Protein AF-A0AAW8KJN1-F1 (afdb_monomer_lite)

Radius of gyration: 13.61 Å; chains: 1; bounding box: 34×28×30 Å

Secondary structure (DSSP, 8-state):
-HHHHHTT---SS-------S-HHHHHHHHHHHTS-TT--EEHHHHHHHHHHH-TT----HHHHHHHHHHHHHHHHH-TTTTTS-GGGEES---

Structure (mmCIF, N/CA/C/O backbone):
data_AF-A0AAW8KJN1-F1
#
_entry.id   AF-A0AAW8KJN1-F1
#
loop_
_atom_site.group_PDB
_atom_site.id
_atom_site.type_symbol
_atom_site.label_atom_id
_atom_site.label_alt_id
_atom_site.label_comp_id
_atom_site.label_asym_id
_atom_site.label_entity_id
_atom_site.label_seq_id
_atom_site.pdbx_PDB_ins_code
_atom_site.Cartn_x
_atom_site.Cartn_y
_atom_site.Cartn_z
_atom_site.occupancy
_atom_site.B_iso_or_equiv
_atom_site.auth_seq_id
_atom_site.auth_comp_id
_atom_site.auth_asym_id
_atom_site.auth_atom_id
_atom_site.pdbx_PDB_model_num
ATOM 1 N N . TRP A 1 1 ? 12.777 -10.144 -8.164 1.00 92.44 1 TRP A N 1
ATOM 2 C CA . TRP A 1 1 ? 11.766 -9.080 -8.021 1.00 92.44 1 TRP A CA 1
ATOM 3 C C . TRP A 1 1 ? 12.288 -7.732 -8.510 1.00 92.44 1 TRP A C 1
ATOM 5 O O . TRP A 1 1 ? 11.880 -7.312 -9.584 1.00 92.44 1 TRP A O 1
ATOM 15 N N . LEU A 1 2 ? 13.244 -7.101 -7.807 1.00 94.50 2 LEU A N 1
ATOM 16 C CA . LEU A 1 2 ? 13.726 -5.744 -8.133 1.00 94.50 2 LEU A CA 1
ATOM 17 C C . LEU A 1 2 ? 14.310 -5.616 -9.546 1.00 94.50 2 LEU A C 1
ATOM 19 O O . LEU A 1 2 ? 14.035 -4.634 -10.221 1.00 94.50 2 LEU A O 1
ATOM 23 N N . ASN A 1 3 ? 15.011 -6.638 -10.047 1.00 95.88 3 ASN A N 1
ATOM 24 C CA . ASN A 1 3 ? 15.498 -6.637 -11.433 1.00 95.88 3 ASN A CA 1
ATOM 25 C C . ASN A 1 3 ? 14.364 -6.510 -12.464 1.00 95.88 3 ASN A C 1
ATOM 27 O O . ASN A 1 3 ? 14.540 -5.852 -13.480 1.00 95.88 3 ASN A O 1
ATOM 31 N N . ALA A 1 4 ? 13.202 -7.129 -12.219 1.00 94.94 4 ALA A N 1
ATOM 32 C CA . ALA A 1 4 ? 12.048 -6.986 -13.105 1.00 94.94 4 ALA A CA 1
ATOM 33 C C . ALA A 1 4 ? 11.462 -5.572 -13.001 1.00 94.94 4 ALA A C 1
ATOM 35 O O . ALA A 1 4 ? 11.269 -4.930 -14.029 1.00 94.94 4 ALA A O 1
ATOM 36 N N . TYR A 1 5 ? 11.288 -5.074 -11.770 1.00 95.06 5 TYR A N 1
ATOM 37 C CA . TYR A 1 5 ? 10.801 -3.721 -11.491 1.00 95.06 5 TYR A CA 1
ATOM 38 C C . TYR A 1 5 ? 11.638 -2.648 -12.206 1.00 95.06 5 TYR A C 1
ATOM 40 O O . TYR A 1 5 ? 11.101 -1.862 -12.981 1.00 95.06 5 TYR A O 1
ATOM 48 N N . PHE A 1 6 ? 12.963 -2.656 -12.014 1.00 95.81 6 PHE A N 1
ATOM 49 C CA . PHE A 1 6 ? 13.868 -1.683 -12.639 1.00 95.81 6 PHE A CA 1
ATOM 50 C C . PHE A 1 6 ? 14.036 -1.886 -14.149 1.00 95.81 6 PHE A C 1
ATOM 52 O O . PHE A 1 6 ? 14.404 -0.952 -14.850 1.00 95.81 6 PHE A O 1
ATOM 59 N N . ALA A 1 7 ? 13.709 -3.071 -14.670 1.00 96.31 7 ALA A N 1
ATOM 60 C CA . ALA A 1 7 ? 13.595 -3.311 -16.107 1.00 96.31 7 ALA A CA 1
ATOM 61 C C . ALA A 1 7 ? 12.235 -2.871 -16.689 1.00 96.31 7 ALA A C 1
ATOM 63 O O . ALA A 1 7 ? 11.934 -3.215 -17.831 1.00 96.31 7 ALA A O 1
ATOM 64 N N . GLY A 1 8 ? 11.387 -2.185 -15.912 1.00 94.56 8 GLY A N 1
ATOM 65 C CA . GLY A 1 8 ? 10.068 -1.721 -16.350 1.00 94.56 8 GLY A CA 1
ATOM 66 C C . GLY A 1 8 ? 9.036 -2.836 -16.533 1.00 94.56 8 GLY A C 1
ATOM 67 O O . GLY A 1 8 ? 8.033 -2.638 -17.212 1.00 94.56 8 GLY A O 1
ATOM 68 N N . ARG A 1 9 ? 9.271 -4.021 -15.957 1.00 95.25 9 ARG A N 1
ATOM 69 C CA . ARG A 1 9 ? 8.382 -5.184 -16.075 1.00 95.25 9 ARG A CA 1
ATOM 70 C C . ARG A 1 9 ? 7.616 -5.427 -14.771 1.00 95.25 9 ARG A C 1
ATOM 72 O O . ARG A 1 9 ? 8.213 -5.313 -13.697 1.00 95.25 9 ARG A O 1
ATOM 79 N N . PRO A 1 10 ? 6.334 -5.830 -14.842 1.00 92.88 10 PRO A N 1
ATOM 80 C CA . PRO A 1 10 ? 5.559 -6.161 -13.655 1.00 92.88 10 PRO A CA 1
ATOM 81 C C . PRO A 1 10 ? 6.190 -7.363 -12.930 1.00 92.88 10 PRO A C 1
ATOM 83 O O . PRO A 1 10 ? 6.414 -8.410 -13.546 1.00 92.88 10 PRO A O 1
ATOM 86 N N . PRO A 1 11 ? 6.509 -7.242 -11.631 1.00 92.62 11 PRO A N 1
ATOM 87 C CA . PRO A 1 11 ? 6.982 -8.374 -1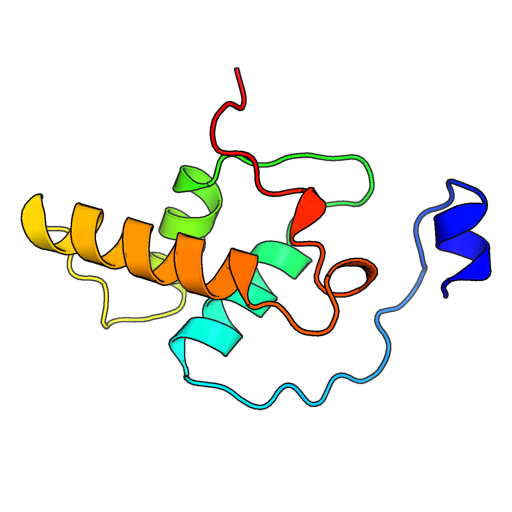0.845 1.00 92.62 11 PRO A CA 1
ATOM 88 C C . PRO A 1 11 ? 5.895 -9.450 -10.696 1.00 92.62 11 PRO A C 1
ATOM 90 O O . PRO A 1 11 ? 4.727 -9.132 -10.506 1.00 92.62 11 PRO A O 1
ATOM 93 N N . LEU A 1 12 ? 6.284 -10.726 -10.754 1.00 90.31 12 LEU A N 1
ATOM 94 C CA . LEU A 1 12 ? 5.348 -11.866 -10.786 1.00 90.31 12 LEU A CA 1
ATOM 95 C C . LEU A 1 12 ? 4.897 -12.375 -9.405 1.00 90.31 12 LEU A C 1
ATOM 97 O O . LEU A 1 12 ? 4.066 -13.269 -9.316 1.00 90.31 12 LEU A O 1
ATOM 101 N N . TRP A 1 13 ? 5.481 -11.861 -8.330 1.00 91.25 13 TRP A N 1
ATOM 102 C CA . TRP A 1 13 ? 5.196 -12.251 -6.947 1.00 91.25 13 TRP A CA 1
ATOM 103 C C . TRP A 1 13 ? 5.437 -11.050 -6.042 1.00 91.25 13 TRP A C 1
ATOM 105 O O . TRP A 1 13 ? 6.100 -10.110 -6.464 1.00 91.25 13 TRP A O 1
ATOM 115 N N . ILE A 1 14 ? 4.947 -11.070 -4.808 1.00 89.88 14 ILE A N 1
ATOM 116 C CA . ILE A 1 14 ? 5.327 -10.106 -3.767 1.00 89.88 14 ILE A CA 1
ATOM 117 C C . ILE A 1 14 ? 6.197 -10.878 -2.767 1.00 89.88 14 ILE A C 1
ATOM 119 O O . ILE A 1 14 ? 5.801 -11.978 -2.374 1.00 89.88 14 ILE A O 1
ATOM 123 N N . PRO A 1 15 ? 7.401 -10.396 -2.402 1.00 91.56 15 PRO A N 1
ATOM 124 C CA . PRO A 1 15 ? 8.213 -11.055 -1.384 1.00 91.56 15 PRO A CA 1
ATOM 125 C C . PRO A 1 15 ? 7.436 -11.228 -0.081 1.00 91.56 15 PRO A C 1
ATOM 127 O O . PRO A 1 15 ? 6.610 -10.371 0.213 1.00 91.56 15 PRO A O 1
ATOM 130 N N . PRO A 1 16 ? 7.687 -12.282 0.716 1.00 91.12 16 PRO A N 1
ATOM 131 C CA . PRO A 1 16 ? 7.116 -12.367 2.054 1.00 91.12 16 PRO A CA 1
ATOM 132 C C . PRO A 1 16 ? 7.445 -11.092 2.837 1.00 91.12 16 PRO A C 1
ATOM 134 O O . PRO A 1 16 ? 8.614 -10.718 2.949 1.00 91.12 16 PRO A O 1
ATOM 137 N N . LEU A 1 17 ? 6.413 -10.408 3.327 1.00 89.00 17 LEU A N 1
ATOM 138 C CA . LEU A 1 17 ? 6.548 -9.159 4.065 1.00 89.00 17 LEU A CA 1
ATOM 139 C C . LEU A 1 17 ? 6.223 -9.401 5.533 1.00 89.00 17 LEU A C 1
ATOM 141 O O . LEU A 1 17 ? 5.169 -9.941 5.862 1.00 89.00 17 LEU A O 1
ATOM 145 N N . HIS A 1 18 ? 7.116 -8.946 6.404 1.00 89.19 18 HIS A N 1
ATOM 146 C CA . HIS A 1 18 ? 6.811 -8.716 7.806 1.00 89.19 18 HIS A CA 1
ATOM 147 C C . HIS A 1 18 ? 6.928 -7.214 8.041 1.00 89.19 18 HIS A C 1
ATOM 149 O O . HIS A 1 18 ? 8.029 -6.667 8.008 1.00 89.19 18 HIS A O 1
ATOM 155 N N . LEU A 1 19 ? 5.784 -6.543 8.157 1.00 86.94 19 LEU A N 1
ATOM 156 C CA . LEU A 1 19 ? 5.720 -5.108 8.405 1.00 86.94 19 LEU A CA 1
ATOM 157 C C . LEU A 1 19 ? 5.278 -4.904 9.845 1.00 86.94 19 LEU A C 1
ATOM 159 O O . LEU A 1 19 ? 4.150 -5.246 10.197 1.00 86.94 19 LEU A O 1
ATOM 163 N N . ASP A 1 20 ? 6.155 -4.333 10.659 1.00 88.75 20 ASP A N 1
ATOM 164 C CA . ASP A 1 20 ? 5.779 -3.853 11.982 1.00 88.75 20 ASP A CA 1
ATOM 165 C C . ASP A 1 20 ? 4.922 -2.592 11.841 1.00 88.75 20 ASP A C 1
ATOM 167 O O . ASP A 1 20 ? 5.214 -1.713 11.024 1.00 88.75 20 ASP A O 1
ATOM 171 N N . GLY A 1 21 ? 3.860 -2.481 12.634 1.00 88.06 21 GLY A N 1
ATOM 172 C CA . GLY A 1 21 ? 2.978 -1.322 12.567 1.00 88.06 21 GLY A CA 1
ATOM 173 C C . GLY A 1 21 ? 1.648 -1.516 13.273 1.00 88.06 21 GLY A C 1
ATOM 174 O O . GLY A 1 21 ? 1.363 -2.566 13.847 1.00 88.06 21 GLY A O 1
ATOM 175 N N . SER A 1 22 ? 0.845 -0.458 13.233 1.00 91.56 22 SER A N 1
ATOM 176 C CA . SER A 1 22 ? -0.543 -0.486 13.689 1.00 91.56 22 SER A CA 1
ATOM 177 C C . SER A 1 22 ? -1.453 -1.211 12.690 1.00 91.56 22 SER A C 1
ATOM 179 O O . SER A 1 22 ? -1.095 -1.381 11.524 1.00 91.56 22 SER A O 1
ATOM 181 N N . GLU A 1 23 ? -2.676 -1.555 13.107 1.00 91.06 23 GLU A N 1
ATOM 182 C CA . GLU A 1 23 ? -3.704 -2.091 12.195 1.00 91.06 23 GLU A CA 1
ATOM 183 C C . GLU A 1 23 ? -3.971 -1.155 11.005 1.00 91.06 23 GLU A C 1
ATOM 185 O O . GLU A 1 23 ? -4.185 -1.614 9.883 1.00 91.06 23 GLU A O 1
ATOM 190 N N . LEU A 1 24 ? -3.896 0.165 11.223 1.00 91.81 24 LEU A N 1
ATOM 191 C CA . LEU A 1 24 ? -3.992 1.151 10.149 1.00 91.81 24 LEU A CA 1
ATOM 192 C C . LEU A 1 24 ? -2.827 1.013 9.161 1.00 91.81 24 LEU A C 1
ATOM 194 O O . LEU A 1 24 ? -3.056 1.030 7.956 1.00 91.81 24 LEU A O 1
ATOM 198 N N . ASP A 1 25 ? -1.592 0.868 9.649 1.00 93.19 25 ASP A N 1
ATOM 199 C CA . ASP A 1 25 ? -0.418 0.724 8.779 1.00 93.19 25 ASP A CA 1
ATOM 200 C C . ASP A 1 25 ? -0.519 -0.545 7.914 1.00 93.19 25 ASP A C 1
ATOM 202 O O . ASP A 1 25 ? -0.158 -0.535 6.731 1.00 93.19 25 ASP A O 1
ATOM 206 N N . HIS A 1 26 ? -1.076 -1.629 8.467 1.00 92.62 26 HIS A N 1
ATOM 207 C CA . HIS A 1 26 ? -1.372 -2.846 7.709 1.00 92.62 26 HIS A CA 1
ATOM 208 C C . HIS A 1 26 ? -2.472 -2.628 6.672 1.00 92.62 26 HIS A C 1
ATOM 210 O O . HIS A 1 26 ? -2.274 -2.984 5.510 1.00 92.62 26 HIS A O 1
ATOM 216 N N . ALA A 1 27 ? -3.587 -1.996 7.042 1.00 94.12 27 ALA A N 1
ATOM 217 C CA . ALA A 1 27 ? -4.676 -1.702 6.110 1.00 94.12 27 ALA A CA 1
ATOM 218 C C . ALA A 1 27 ? -4.217 -0.799 4.952 1.00 94.12 27 ALA A C 1
ATOM 220 O O . ALA A 1 27 ? -4.541 -1.060 3.794 1.00 94.12 27 ALA A O 1
ATOM 221 N N . VAL A 1 28 ? -3.405 0.223 5.242 1.00 95.19 28 VAL A N 1
ATOM 222 C CA . VAL A 1 28 ? -2.790 1.092 4.227 1.00 95.19 28 VAL A CA 1
ATOM 223 C C . VAL A 1 28 ? -1.871 0.283 3.316 1.00 95.19 28 VAL A C 1
ATOM 225 O O . VAL A 1 28 ? -1.951 0.413 2.096 1.00 95.19 28 VAL A O 1
ATOM 228 N N . SER A 1 29 ? -1.037 -0.597 3.876 1.00 95.00 29 SER A N 1
ATOM 229 C CA . SER A 1 29 ? -0.143 -1.449 3.083 1.00 95.00 29 SER A CA 1
ATOM 230 C C . SER A 1 29 ? -0.914 -2.365 2.128 1.00 95.00 29 SER A C 1
ATOM 232 O O . SER A 1 29 ? -0.546 -2.469 0.958 1.00 95.00 29 SER A O 1
ATOM 234 N N . VAL A 1 30 ? -2.008 -2.978 2.592 1.00 94.56 30 VAL A N 1
ATOM 235 C CA . VAL A 1 30 ? -2.901 -3.797 1.755 1.00 94.56 30 VAL A CA 1
ATOM 236 C C . VAL A 1 30 ? -3.522 -2.951 0.642 1.00 94.56 30 VAL A C 1
ATOM 238 O O . VAL A 1 30 ? -3.400 -3.305 -0.529 1.00 94.56 30 VAL A O 1
ATOM 241 N N . ALA A 1 31 ? -4.093 -1.790 0.974 1.00 95.75 31 ALA A N 1
ATOM 242 C CA . ALA A 1 31 ? -4.716 -0.900 -0.005 1.00 95.75 31 ALA A CA 1
ATOM 243 C C . ALA A 1 31 ? -3.730 -0.394 -1.079 1.00 95.75 31 ALA A C 1
ATOM 245 O O . ALA A 1 31 ? -4.111 -0.240 -2.244 1.00 95.75 31 ALA A O 1
ATOM 246 N N . LEU A 1 32 ? -2.465 -0.154 -0.711 1.00 96.50 32 LEU A N 1
ATOM 247 C CA . LEU A 1 32 ? -1.397 0.213 -1.647 1.00 96.50 32 LEU A CA 1
ATOM 248 C C . LEU A 1 32 ? -1.003 -0.956 -2.558 1.00 96.50 32 LEU A C 1
ATOM 250 O O . LEU A 1 32 ? -0.799 -0.752 -3.753 1.00 96.50 32 LEU A O 1
ATOM 254 N N . LEU A 1 33 ? -0.901 -2.180 -2.028 1.00 95.31 33 LEU A N 1
ATOM 255 C CA . LEU A 1 33 ? -0.560 -3.375 -2.814 1.00 95.31 33 LEU A CA 1
ATOM 256 C C . LEU A 1 33 ? -1.613 -3.709 -3.882 1.00 95.31 33 LEU A C 1
ATOM 258 O O . LEU A 1 33 ? -1.279 -4.315 -4.899 1.00 95.31 33 LEU A O 1
ATOM 262 N N . GLU A 1 34 ? -2.854 -3.264 -3.691 1.00 94.75 34 GLU A N 1
ATOM 263 C CA . GLU A 1 34 ? -3.916 -3.362 -4.694 1.00 94.75 34 GLU A CA 1
ATOM 264 C C . GLU A 1 34 ? -3.750 -2.381 -5.867 1.00 94.75 34 GLU A C 1
ATOM 266 O O . GLU A 1 34 ? -4.463 -2.507 -6.863 1.00 94.75 34 GLU A O 1
ATOM 271 N N . ILE A 1 35 ? -2.858 -1.384 -5.787 1.00 95.56 35 ILE A N 1
ATOM 272 C CA . ILE A 1 35 ? -2.608 -0.459 -6.901 1.00 95.56 35 ILE A CA 1
ATOM 273 C C . ILE A 1 35 ? -1.751 -1.173 -7.964 1.00 95.56 35 ILE A C 1
ATOM 275 O O . ILE A 1 35 ? -0.575 -1.471 -7.703 1.00 95.56 35 ILE A O 1
ATOM 279 N N . PRO A 1 36 ? -2.279 -1.423 -9.181 1.00 93.94 36 PRO A N 1
ATOM 280 C CA . PRO A 1 36 ? -1.568 -2.194 -10.198 1.00 93.94 36 PRO A CA 1
ATOM 281 C C . PRO A 1 36 ? -0.222 -1.584 -10.601 1.00 93.94 36 PRO A C 1
ATOM 283 O O . PRO A 1 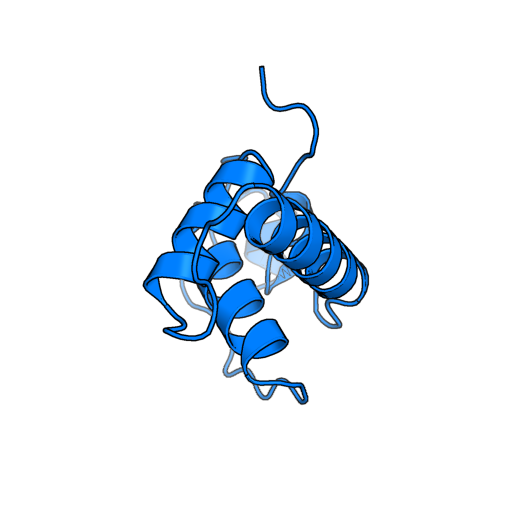36 ? 0.009 -0.377 -10.496 1.00 93.94 36 PRO A O 1
ATOM 286 N N . PHE A 1 37 ? 0.688 -2.422 -11.104 1.00 94.25 37 PHE A N 1
ATOM 287 C CA . PHE A 1 37 ? 1.956 -1.948 -11.659 1.00 94.25 37 PHE A CA 1
ATOM 288 C C . PHE A 1 37 ? 1.717 -0.979 -12.824 1.00 94.25 37 PHE A C 1
ATOM 290 O O . PHE A 1 37 ? 0.982 -1.297 -13.753 1.00 94.25 37 PHE A O 1
ATOM 297 N N . GLY A 1 38 ? 2.350 0.196 -12.766 1.00 92.56 38 GLY A N 1
ATOM 298 C CA . GLY A 1 38 ? 2.201 1.254 -13.771 1.00 92.56 38 GLY A CA 1
ATOM 299 C C . GLY A 1 38 ? 0.958 2.136 -13.604 1.00 92.56 38 GLY A C 1
ATOM 300 O O . GLY A 1 38 ? 0.848 3.133 -14.311 1.00 92.56 38 GLY A O 1
ATOM 301 N N . ALA A 1 39 ? 0.058 1.816 -12.670 1.00 94.12 39 ALA A N 1
ATOM 302 C CA . ALA A 1 39 ? -1.103 2.641 -12.350 1.00 94.12 39 ALA A CA 1
ATOM 303 C C . ALA A 1 39 ? -0.825 3.577 -11.163 1.00 94.12 39 ALA A C 1
ATOM 305 O O . ALA A 1 39 ? 0.054 3.317 -10.339 1.00 94.12 39 ALA A O 1
ATOM 306 N N . ARG A 1 40 ? -1.613 4.650 -11.072 1.00 95.81 40 ARG A N 1
ATOM 307 C CA . ARG A 1 40 ? -1.668 5.573 -9.932 1.00 95.81 40 ARG A CA 1
ATOM 308 C C . ARG A 1 40 ? -3.071 5.575 -9.344 1.00 95.81 40 ARG A C 1
ATOM 310 O O . ARG A 1 40 ? -4.031 5.251 -10.042 1.00 95.81 40 ARG A O 1
ATOM 317 N N . ALA A 1 41 ? -3.183 5.934 -8.075 1.00 95.69 41 ALA A N 1
ATOM 318 C CA . ALA A 1 41 ? -4.454 6.124 -7.397 1.00 95.69 41 ALA A CA 1
ATOM 319 C C . ALA A 1 41 ? -4.425 7.414 -6.575 1.00 95.69 41 ALA A C 1
ATOM 321 O O . ALA A 1 41 ? -3.403 7.750 -5.977 1.00 95.69 41 ALA A O 1
ATOM 322 N N . ALA A 1 42 ? -5.562 8.107 -6.520 1.00 95.50 42 ALA A N 1
ATOM 323 C CA . ALA A 1 42 ? -5.736 9.227 -5.606 1.00 95.50 42 ALA A C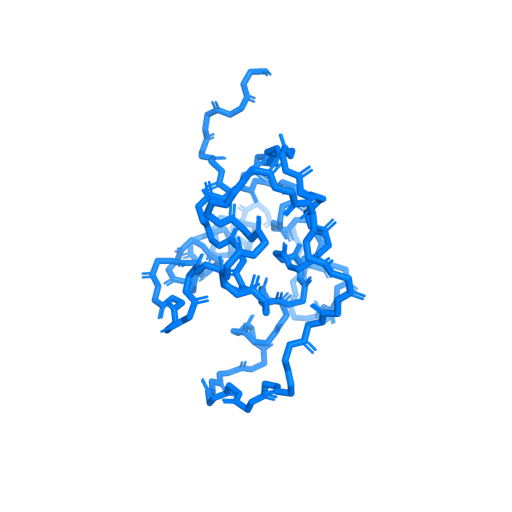A 1
ATOM 324 C C . ALA A 1 42 ? -5.632 8.740 -4.154 1.00 95.50 42 ALA A C 1
ATOM 326 O O . ALA A 1 42 ? -6.141 7.663 -3.820 1.00 95.50 42 ALA A O 1
ATOM 327 N N . VAL A 1 43 ? -5.055 9.557 -3.272 1.00 94.31 43 VAL A N 1
ATOM 328 C CA . VAL A 1 43 ? -5.038 9.289 -1.822 1.00 94.31 43 VAL A CA 1
ATOM 329 C C . VAL A 1 43 ? -6.444 8.993 -1.297 1.00 94.31 43 VAL A C 1
ATOM 331 O O . VAL A 1 43 ? -6.618 8.064 -0.514 1.00 94.31 43 VAL A O 1
ATOM 334 N N . ASP A 1 44 ? -7.468 9.695 -1.782 1.00 91.88 44 ASP A N 1
ATOM 335 C CA . ASP A 1 44 ? -8.853 9.481 -1.349 1.00 91.88 44 ASP A CA 1
ATOM 336 C C . ASP A 1 44 ? -9.385 8.083 -1.718 1.00 91.88 44 ASP A C 1
ATOM 338 O O . ASP A 1 44 ? -10.151 7.488 -0.958 1.00 91.88 44 ASP A O 1
ATOM 342 N N . ALA A 1 45 ? -8.925 7.498 -2.829 1.00 93.88 45 ALA A N 1
ATOM 343 C CA . ALA A 1 45 ? -9.254 6.117 -3.178 1.00 93.88 45 ALA A CA 1
ATOM 344 C C . ALA A 1 45 ? -8.599 5.121 -2.205 1.00 93.88 45 ALA A C 1
ATOM 346 O O . ALA A 1 45 ? -9.221 4.127 -1.823 1.00 93.88 45 ALA A O 1
ATOM 347 N N . VAL A 1 46 ? -7.369 5.400 -1.758 1.00 95.12 46 VAL A N 1
ATOM 348 C CA . VAL A 1 46 ? -6.693 4.607 -0.719 1.00 95.12 46 VAL A CA 1
ATOM 349 C C . VAL A 1 46 ? -7.432 4.735 0.613 1.00 95.12 46 VAL A C 1
ATOM 351 O O . VAL A 1 46 ? -7.692 3.723 1.257 1.00 95.12 46 VAL A O 1
ATOM 354 N N . VAL A 1 47 ? -7.846 5.946 0.998 1.00 93.19 47 VAL A N 1
ATOM 355 C CA . VAL A 1 47 ? -8.650 6.189 2.209 1.00 93.19 47 VAL A CA 1
ATOM 356 C C . VAL A 1 47 ? -9.955 5.393 2.174 1.00 93.19 47 VAL A C 1
ATOM 358 O O . VAL A 1 47 ? -10.290 4.740 3.161 1.00 93.19 47 VAL A O 1
ATOM 361 N N . GLY A 1 48 ? -10.661 5.385 1.039 1.00 91.56 48 GLY A N 1
ATOM 362 C CA . GLY A 1 48 ? -11.885 4.600 0.868 1.00 91.56 48 GLY A CA 1
ATOM 363 C C . GLY A 1 48 ? -11.664 3.094 1.038 1.00 91.56 48 GLY A C 1
ATOM 364 O O . GLY A 1 48 ? -12.443 2.429 1.718 1.00 91.56 48 GLY A O 1
ATOM 365 N N . ARG A 1 49 ? -10.568 2.556 0.486 1.00 93.25 49 ARG A N 1
ATOM 366 C CA . ARG A 1 49 ? -10.185 1.144 0.676 1.00 93.25 49 ARG A CA 1
ATOM 367 C C . ARG A 1 49 ? -9.849 0.839 2.133 1.00 93.25 49 ARG A C 1
ATOM 369 O O . ARG A 1 49 ? -10.335 -0.146 2.672 1.00 93.25 49 ARG A O 1
ATOM 376 N N . VAL A 1 50 ? -9.080 1.703 2.795 1.00 93.12 50 VAL A N 1
ATOM 377 C CA . VAL A 1 50 ? -8.738 1.548 4.219 1.00 93.12 50 VAL A CA 1
ATOM 378 C C . VAL A 1 50 ? -9.993 1.560 5.093 1.00 93.12 50 VAL A C 1
ATOM 380 O O . VAL A 1 50 ? -10.112 0.729 5.989 1.00 93.12 50 VAL A O 1
ATOM 383 N N . ALA A 1 51 ? -10.954 2.442 4.807 1.00 89.69 51 ALA A N 1
ATOM 384 C CA . ALA A 1 51 ? -12.227 2.486 5.523 1.00 89.69 51 ALA A CA 1
ATOM 385 C C . ALA A 1 51 ? -13.061 1.205 5.335 1.00 89.69 51 ALA A C 1
ATOM 387 O O . ALA A 1 51 ? -13.726 0.763 6.265 1.00 89.69 51 ALA A O 1
ATOM 388 N N . ALA A 1 52 ? -12.997 0.578 4.156 1.00 87.25 52 ALA A N 1
ATOM 389 C CA . ALA A 1 52 ? -13.651 -0.707 3.908 1.00 87.25 52 ALA A CA 1
ATOM 390 C C . ALA A 1 52 ? -12.954 -1.883 4.620 1.00 87.25 52 ALA A C 1
ATOM 392 O O . ALA A 1 52 ? -13.607 -2.861 4.977 1.00 87.25 52 ALA A O 1
ATOM 393 N N . LEU A 1 53 ? -11.637 -1.789 4.832 1.00 84.00 53 LEU A N 1
ATOM 394 C CA . LEU A 1 53 ? -10.825 -2.811 5.498 1.00 84.00 53 LEU A CA 1
ATOM 395 C C . LEU A 1 53 ? -10.836 -2.699 7.033 1.00 84.00 53 LEU A C 1
ATOM 397 O O . LEU A 1 53 ? -10.534 -3.681 7.708 1.00 84.00 53 LEU A O 1
ATOM 401 N N . SER A 1 54 ? -11.172 -1.531 7.594 1.00 68.69 54 SER A N 1
ATOM 402 C CA . SER A 1 54 ? -11.161 -1.282 9.040 1.00 68.69 54 SER A CA 1
ATOM 403 C C . SER A 1 54 ? -12.476 -0.651 9.530 1.00 68.69 54 SER A C 1
ATOM 405 O O . SER A 1 54 ? -12.774 0.492 9.178 1.00 68.69 54 SER A O 1
ATOM 407 N N . PRO A 1 55 ? -13.232 -1.319 10.425 1.00 60.19 55 PRO A N 1
ATOM 408 C CA . PRO A 1 55 ? -14.471 -0.787 11.009 1.00 60.19 55 PRO A CA 1
ATOM 409 C C . PRO A 1 55 ? -14.306 0.490 11.854 1.00 60.19 55 PRO A C 1
ATOM 411 O O . PRO A 1 55 ? -15.300 1.059 12.299 1.00 60.19 55 PRO A O 1
ATOM 414 N N . LEU A 1 56 ? -13.072 0.940 12.111 1.00 56.66 56 LEU A N 1
ATOM 415 C CA . LEU A 1 56 ? -12.769 2.136 12.909 1.00 56.66 56 LEU A CA 1
ATOM 416 C C . LEU A 1 56 ? -13.033 3.455 12.156 1.00 56.66 56 LEU A C 1
ATOM 418 O O . LEU A 1 56 ? -13.001 4.530 12.754 1.00 56.66 56 LEU A O 1
ATOM 422 N N . ALA A 1 57 ? -13.306 3.393 10.853 1.00 54.25 57 ALA A N 1
ATOM 423 C CA . ALA A 1 57 ? -13.519 4.545 9.988 1.00 54.25 57 ALA A CA 1
ATOM 424 C C . ALA A 1 57 ? -15.010 4.904 9.858 1.00 54.25 57 ALA A C 1
ATOM 426 O O . ALA A 1 57 ? -15.614 4.693 8.809 1.00 54.25 57 ALA A O 1
ATOM 427 N N . ASN A 1 58 ? -15.625 5.455 10.908 1.00 52.94 58 ASN A N 1
ATOM 428 C CA . ASN A 1 58 ? -16.972 6.022 10.786 1.00 52.94 58 ASN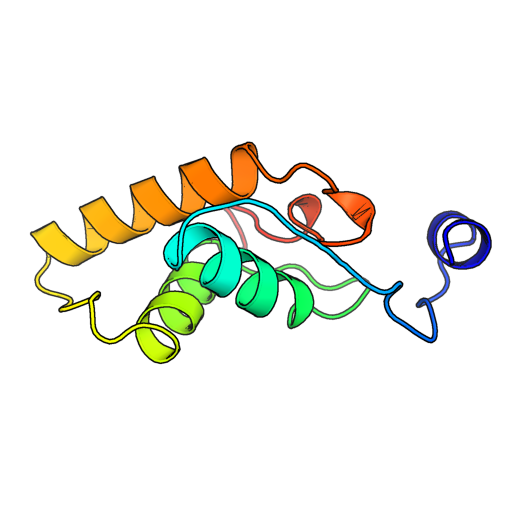 A CA 1
ATOM 429 C C . ASN A 1 58 ? -16.886 7.408 10.099 1.00 52.94 58 ASN A C 1
ATOM 431 O O . ASN A 1 58 ? -16.261 8.317 10.658 1.00 52.94 58 ASN A O 1
ATOM 435 N N . PRO A 1 59 ? -17.437 7.598 8.884 1.00 55.91 59 PRO A N 1
ATOM 436 C CA . PRO A 1 59 ? -17.132 8.746 8.042 1.00 55.91 59 PRO A CA 1
ATOM 437 C C . PRO A 1 59 ? -18.102 9.906 8.293 1.00 55.91 59 PRO A C 1
ATOM 439 O O . PRO A 1 59 ? -18.748 10.402 7.373 1.00 55.91 59 PRO A O 1
ATOM 442 N N . ASP A 1 60 ? -18.179 10.398 9.527 1.00 61.88 60 ASP A N 1
ATOM 443 C CA . ASP A 1 60 ? -18.631 11.777 9.713 1.00 61.88 60 ASP A CA 1
ATOM 444 C C . ASP A 1 60 ? -17.550 12.727 9.169 1.00 61.88 60 ASP A C 1
ATOM 446 O O . ASP A 1 60 ? -16.364 12.382 9.132 1.00 61.88 60 ASP A O 1
ATOM 450 N N . ARG A 1 61 ? -17.923 13.940 8.727 1.00 60.59 61 ARG A N 1
ATOM 451 C CA . ARG A 1 61 ? -16.999 14.886 8.050 1.00 60.59 61 ARG A CA 1
ATOM 452 C C . ARG A 1 61 ? -15.683 15.122 8.803 1.00 60.59 61 ARG A C 1
ATOM 454 O O . ARG A 1 61 ? -14.652 15.374 8.180 1.00 60.59 61 ARG A O 1
ATOM 461 N N . GLU A 1 62 ? -15.721 15.065 10.129 1.00 61.97 62 GLU A N 1
ATOM 462 C CA . GLU A 1 62 ? -14.549 15.238 10.985 1.00 61.97 62 GLU A CA 1
ATOM 463 C C . GLU A 1 62 ? -13.692 13.961 11.063 1.00 61.97 62 GLU A C 1
ATOM 465 O O . GLU A 1 62 ? -12.471 14.033 10.899 1.00 61.97 62 GLU A O 1
ATOM 470 N N . GLY A 1 63 ? -14.332 12.791 11.173 1.00 72.56 63 GLY A N 1
ATOM 471 C CA . GLY A 1 63 ? -13.684 11.476 11.136 1.00 72.56 63 GLY A CA 1
ATOM 472 C C . GLY A 1 63 ? -13.012 11.175 9.794 1.00 72.56 63 GLY A C 1
ATOM 473 O O . GLY A 1 63 ? -11.896 10.661 9.765 1.00 72.56 63 GLY A O 1
ATOM 474 N N . GLY A 1 64 ? -13.619 11.596 8.680 1.00 81.56 64 GLY A N 1
ATOM 475 C CA . GLY A 1 64 ? -13.040 11.443 7.341 1.00 81.56 64 GLY A CA 1
ATOM 476 C C . GLY A 1 64 ? -11.735 12.226 7.147 1.00 81.56 64 GLY A C 1
ATOM 477 O O . GLY A 1 64 ? -10.766 11.693 6.606 1.00 81.56 64 GLY A O 1
ATOM 478 N N . ARG A 1 65 ? -11.658 13.473 7.642 1.00 84.81 65 ARG A N 1
ATOM 479 C CA . ARG A 1 65 ? -10.411 14.262 7.582 1.00 84.81 65 ARG A CA 1
ATOM 480 C C . ARG A 1 65 ? -9.318 13.686 8.474 1.00 84.81 65 ARG A C 1
ATOM 482 O O . ARG A 1 65 ? -8.161 13.663 8.059 1.00 84.81 65 ARG A O 1
ATOM 489 N N . ALA A 1 66 ? -9.673 13.232 9.675 1.00 87.94 66 ALA A N 1
ATOM 490 C CA . ALA A 1 66 ? -8.723 12.587 10.574 1.00 87.94 66 ALA A CA 1
ATOM 491 C C . ALA A 1 66 ? -8.157 11.303 9.947 1.00 87.94 66 ALA A C 1
ATOM 493 O O . ALA A 1 66 ? -6.938 11.137 9.889 1.00 87.94 66 ALA A O 1
ATOM 494 N N . LEU A 1 67 ? -9.025 10.453 9.384 1.00 89.25 67 LEU A N 1
ATOM 495 C CA . LEU A 1 67 ? -8.614 9.230 8.699 1.00 89.25 67 LEU A CA 1
ATOM 496 C C . LEU A 1 67 ? -7.684 9.523 7.522 1.00 89.25 67 LEU A C 1
ATOM 498 O O . LEU A 1 67 ? -6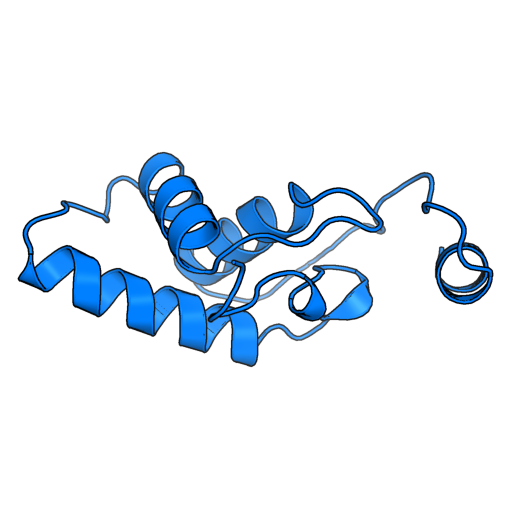.636 8.893 7.410 1.00 89.25 67 LEU A O 1
ATOM 502 N N . ARG A 1 68 ? -8.023 10.506 6.680 1.00 91.75 68 ARG A N 1
ATOM 503 C CA . ARG A 1 68 ? -7.178 10.918 5.553 1.00 91.75 68 ARG A CA 1
ATOM 504 C C . ARG A 1 68 ? -5.765 11.283 6.007 1.00 91.75 68 ARG A C 1
ATOM 506 O O . ARG A 1 68 ? -4.804 10.743 5.473 1.00 91.75 68 ARG A O 1
ATOM 513 N N . GLN A 1 69 ? -5.633 12.116 7.040 1.00 92.38 69 GLN A N 1
ATOM 514 C CA . GLN A 1 69 ? -4.321 12.496 7.579 1.00 92.38 69 GLN A CA 1
ATOM 515 C C . GLN A 1 69 ? -3.551 11.297 8.145 1.00 92.38 69 GLN A C 1
ATOM 517 O O . GLN A 1 69 ? -2.332 11.211 7.997 1.00 92.38 69 GLN A O 1
ATOM 522 N N . MET A 1 70 ? -4.242 10.372 8.813 1.00 93.38 70 MET A N 1
ATOM 523 C CA . MET A 1 70 ? -3.624 9.157 9.343 1.00 93.38 70 MET A CA 1
ATOM 524 C C . MET A 1 70 ? -3.119 8.249 8.211 1.00 93.38 70 MET A C 1
ATOM 526 O O . MET A 1 70 ? -1.990 7.763 8.285 1.00 93.38 70 MET A O 1
ATOM 530 N N . VAL A 1 71 ? -3.905 8.086 7.141 1.00 94.38 71 VAL A N 1
ATOM 531 C CA . VAL A 1 71 ? -3.515 7.345 5.932 1.00 94.38 71 VAL A CA 1
ATOM 532 C C . VAL A 1 71 ? -2.312 8.001 5.256 1.00 94.38 71 VAL A C 1
ATOM 534 O O . VAL A 1 71 ? -1.323 7.321 5.006 1.00 94.38 71 VAL A O 1
ATOM 537 N N . GLU A 1 72 ? -2.329 9.316 5.036 1.00 94.62 72 GLU A N 1
ATOM 538 C CA . GLU A 1 72 ? -1.202 10.046 4.435 1.00 94.62 72 GLU A CA 1
ATOM 539 C C . GLU A 1 72 ? 0.092 9.893 5.245 1.00 94.62 72 GLU A C 1
ATOM 541 O O . GLU A 1 72 ? 1.155 9.620 4.685 1.00 94.62 72 GLU A O 1
ATOM 546 N N . ARG A 1 73 ? 0.012 10.000 6.578 1.00 94.94 73 ARG A N 1
ATOM 547 C CA . ARG A 1 73 ? 1.168 9.774 7.461 1.00 94.94 73 ARG A CA 1
ATOM 548 C C . ARG A 1 73 ? 1.689 8.343 7.378 1.00 94.94 73 ARG A C 1
ATOM 550 O O . ARG A 1 73 ? 2.899 8.142 7.451 1.00 94.94 73 ARG A O 1
ATOM 557 N N . SER A 1 74 ? 0.800 7.361 7.252 1.00 94.81 74 SER A N 1
ATOM 558 C CA . SER A 1 74 ? 1.181 5.955 7.104 1.00 94.81 74 SER A CA 1
ATOM 559 C C . SER A 1 74 ? 1.862 5.698 5.754 1.00 94.81 74 SER A C 1
ATOM 561 O O . SER A 1 74 ? 2.950 5.123 5.724 1.00 94.81 74 SER A O 1
ATOM 563 N N . ILE A 1 75 ? 1.313 6.233 4.653 1.00 95.88 75 ILE A N 1
ATOM 564 C CA . ILE A 1 75 ? 1.933 6.191 3.315 1.00 95.88 75 ILE A CA 1
ATOM 565 C C . ILE A 1 75 ? 3.349 6.784 3.366 1.00 95.88 75 ILE A C 1
ATOM 567 O O . ILE A 1 75 ? 4.294 6.153 2.893 1.00 95.88 75 ILE A O 1
ATOM 571 N N . ALA A 1 76 ? 3.516 7.956 3.989 1.00 94.06 76 ALA A N 1
ATOM 572 C CA . ALA A 1 76 ? 4.807 8.640 4.095 1.00 94.06 76 ALA A CA 1
ATOM 573 C C . ALA A 1 76 ? 5.844 7.887 4.952 1.00 94.06 76 ALA A C 1
ATOM 575 O O . ALA A 1 76 ? 7.046 8.031 4.736 1.00 94.06 76 ALA A O 1
ATOM 576 N N . ARG A 1 77 ? 5.397 7.083 5.925 1.00 93.19 77 ARG A N 1
ATOM 577 C CA . ARG A 1 77 ? 6.256 6.271 6.804 1.00 93.19 77 ARG A CA 1
ATOM 578 C C . ARG A 1 77 ? 6.568 4.878 6.257 1.00 93.19 77 ARG A C 1
ATOM 580 O O . ARG A 1 77 ? 7.299 4.139 6.915 1.00 93.19 77 ARG A O 1
ATOM 587 N N . ASN A 1 78 ? 6.009 4.502 5.107 1.00 91.75 78 ASN A N 1
ATOM 588 C CA . ASN A 1 78 ? 6.126 3.157 4.556 1.00 91.75 78 ASN A CA 1
ATOM 589 C C . ASN A 1 78 ? 7.606 2.717 4.435 1.00 91.75 78 ASN A C 1
ATOM 591 O O . ASN A 1 78 ? 8.356 3.295 3.642 1.00 91.75 78 ASN A O 1
ATOM 595 N N . PRO A 1 79 ? 8.031 1.671 5.172 1.00 89.38 79 PRO A N 1
ATOM 596 C CA . PRO A 1 79 ? 9.441 1.294 5.272 1.00 89.38 79 PRO A CA 1
ATOM 597 C C . PRO A 1 79 ? 9.984 0.587 4.020 1.00 89.38 79 PRO A C 1
ATOM 599 O O . PRO A 1 79 ? 11.194 0.431 3.877 1.00 89.38 79 PRO A O 1
ATOM 602 N N . VAL A 1 80 ? 9.114 0.149 3.102 1.00 93.19 80 VAL A N 1
ATOM 603 C CA . VAL A 1 80 ? 9.472 -0.621 1.898 1.00 93.19 80 VAL A CA 1
ATOM 604 C C . VAL A 1 80 ? 8.748 -0.083 0.658 1.00 93.19 80 VAL A C 1
ATOM 606 O O . VAL A 1 80 ? 8.132 -0.829 -0.105 1.00 93.19 80 VAL A O 1
ATOM 609 N N . ALA A 1 81 ? 8.872 1.228 0.433 1.00 88.94 81 ALA A N 1
ATOM 610 C CA . ALA A 1 81 ? 8.088 2.040 -0.511 1.00 88.94 81 ALA A CA 1
ATOM 611 C C . ALA A 1 81 ? 8.071 1.604 -1.998 1.00 88.94 81 ALA A C 1
ATOM 613 O O . ALA A 1 81 ? 7.261 2.111 -2.783 1.00 88.94 81 ALA A O 1
ATOM 614 N N . ILE A 1 82 ? 8.960 0.697 -2.420 1.00 94.38 82 ILE A N 1
ATOM 615 C CA . ILE A 1 82 ? 8.941 0.112 -3.773 1.00 94.38 82 ILE A CA 1
ATOM 616 C C . ILE A 1 82 ? 8.051 -1.136 -3.818 1.00 94.38 82 ILE A C 1
ATOM 618 O O . ILE A 1 82 ? 7.283 -1.302 -4.766 1.00 94.38 82 ILE A O 1
ATOM 622 N N . ILE A 1 83 ? 8.171 -2.020 -2.822 1.00 95.75 83 ILE A N 1
ATOM 623 C CA . ILE A 1 83 ? 7.421 -3.282 -2.778 1.00 95.75 83 ILE A CA 1
ATOM 624 C C . ILE A 1 83 ? 5.985 -3.011 -2.332 1.00 95.75 83 ILE A C 1
ATOM 626 O O . ILE A 1 83 ? 5.059 -3.463 -2.996 1.00 95.75 83 ILE A O 1
ATOM 630 N N . VAL A 1 84 ? 5.808 -2.237 -1.257 1.00 96.69 84 VAL A N 1
ATOM 631 C CA . VAL A 1 84 ? 4.520 -1.631 -0.907 1.00 96.69 84 VAL A CA 1
ATOM 632 C C . VAL A 1 84 ? 4.495 -0.263 -1.586 1.00 96.69 84 VAL A C 1
ATOM 634 O O . VAL A 1 84 ? 5.230 0.626 -1.153 1.00 96.69 84 VAL A O 1
ATOM 637 N N . PRO A 1 85 ? 3.728 -0.073 -2.670 1.00 96.25 85 PRO A N 1
ATOM 638 C CA . PRO A 1 85 ? 3.997 0.983 -3.641 1.00 96.25 85 PRO A CA 1
ATOM 639 C C . PRO A 1 85 ? 3.421 2.345 -3.215 1.00 96.25 85 PRO A C 1
ATOM 641 O O . PRO A 1 85 ? 2.515 2.874 -3.853 1.00 96.25 85 PRO A O 1
ATOM 644 N N . ALA A 1 86 ? 3.976 2.945 -2.157 1.00 95.62 86 ALA A N 1
ATOM 645 C CA . ALA A 1 86 ? 3.572 4.272 -1.669 1.00 95.62 86 ALA A CA 1
ATOM 646 C C . ALA A 1 86 ? 3.688 5.361 -2.749 1.00 95.62 86 ALA A C 1
ATOM 648 O O . ALA A 1 86 ? 2.851 6.248 -2.821 1.00 95.62 86 ALA A O 1
ATOM 649 N N . HIS A 1 87 ? 4.672 5.237 -3.643 1.00 94.56 87 HIS A N 1
ATOM 650 C CA . HIS A 1 87 ? 4.899 6.138 -4.778 1.00 94.56 87 HIS A CA 1
ATOM 651 C C . HIS A 1 87 ? 3.794 6.120 -5.854 1.00 94.56 87 HIS A C 1
ATOM 653 O O . HIS A 1 87 ? 3.918 6.823 -6.853 1.00 94.56 87 HIS A O 1
ATOM 659 N N . ARG A 1 88 ? 2.772 5.262 -5.721 1.00 95.25 88 A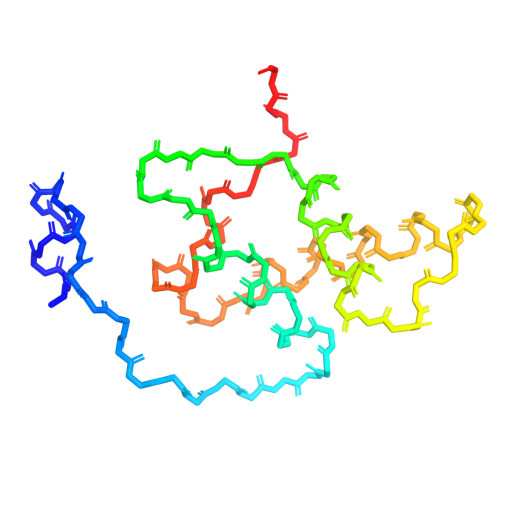RG A N 1
ATOM 660 C CA . ARG A 1 88 ? 1.613 5.214 -6.629 1.00 95.25 88 ARG A CA 1
ATOM 661 C C . ARG A 1 88 ? 0.364 5.861 -6.040 1.00 95.25 88 ARG A C 1
ATOM 663 O O . ARG A 1 88 ? -0.665 5.873 -6.713 1.00 95.25 88 ARG A O 1
ATOM 670 N N . ALA A 1 89 ? 0.433 6.327 -4.797 1.00 95.81 89 ALA A N 1
ATOM 671 C CA . ALA A 1 89 ? -0.630 7.086 -4.167 1.00 95.81 89 ALA A CA 1
ATOM 672 C C . ALA A 1 89 ? -0.271 8.570 -4.232 1.00 95.81 89 ALA A C 1
ATOM 674 O O . ALA A 1 89 ? 0.676 9.003 -3.580 1.00 95.81 89 ALA A O 1
ATOM 675 N N . ASP A 1 90 ? -1.038 9.330 -5.005 1.00 90.00 90 ASP A N 1
ATOM 676 C CA . ASP A 1 90 ? -0.789 10.750 -5.239 1.00 90.00 90 ASP A CA 1
ATOM 677 C C . ASP A 1 90 ? -1.965 11.582 -4.713 1.00 90.00 90 ASP A C 1
ATOM 679 O O . ASP A 1 90 ? -3.126 11.161 -4.765 1.00 90.00 90 ASP A O 1
ATOM 683 N N . ALA A 1 91 ? -1.670 12.763 -4.166 1.00 76.25 91 ALA A N 1
ATOM 684 C CA . ALA A 1 91 ? -2.702 13.685 -3.691 1.00 76.25 91 ALA A CA 1
ATOM 685 C C . ALA A 1 91 ? -3.519 14.284 -4.852 1.00 76.25 91 ALA A C 1
ATOM 687 O O . ALA A 1 91 ? -4.705 14.551 -4.675 1.00 76.25 91 ALA A O 1
ATOM 688 N N . ASP A 1 92 ? -2.898 14.406 -6.029 1.00 63.03 92 ASP A N 1
ATOM 689 C CA . ASP A 1 92 ? -3.407 15.131 -7.195 1.00 63.03 92 ASP A CA 1
ATOM 690 C C . ASP A 1 92 ? -3.492 14.208 -8.423 1.00 63.03 92 ASP A C 1
ATOM 692 O O . ASP A 1 92 ? -2.766 14.373 -9.405 1.00 63.03 92 ASP A O 1
ATOM 696 N N . VAL A 1 93 ? -4.341 13.180 -8.363 1.00 56.25 93 VAL A N 1
ATOM 697 C CA . VAL A 1 93 ? -4.701 12.423 -9.573 1.00 56.25 93 VAL A CA 1
ATOM 698 C C . VAL A 1 93 ? -5.899 13.123 -10.215 1.00 56.25 93 VAL A C 1
ATOM 700 O O . VAL A 1 93 ? -7.010 12.998 -9.701 1.00 56.25 93 VAL A O 1
ATOM 703 N N . GLU A 1 94 ? -5.649 13.891 -11.283 1.00 42.53 94 GLU A N 1
ATOM 704 C CA . GLU A 1 94 ? -6.688 14.366 -12.220 1.00 42.53 94 GLU A CA 1
ATOM 705 C C . GLU A 1 94 ? -7.407 13.201 -12.917 1.00 42.53 94 GLU A C 1
ATOM 707 O O . GLU A 1 94 ? -6.729 12.218 -13.307 1.00 42.53 94 GLU A O 1
#

pLDDT: mean 87.94, std 12.33, range [42.53, 96.69]

Sequence (94 aa):
WLNAYFAGRPPLWIPPLHLDGSELDHAVSVALLEIPFGARAAVDAVVGRVAALSPLANPDREGGRALRQMVERSIARNPVAIIVPAHRADADVE

Foldseek 3Di:
DVVCVVVLHFDPDQPDDDDDDDPLLVQLLVLQQPAGRPAADELVSSLVSSVVVDVVQPDDPVSSVVSSVVSLVSLVVPPCCVSSVSVRYDNDDD